Protein AF-A0A976KTR4-F1 (afdb_monomer_lite)

Foldseek 3Di:
DDDDDDDDDDDDDPPPDFPKDKDKPPVCVVCVVPVLQVQFFPIWMWIQTPLKTKTWTFGQVVSRPLVPDDPVVNVLVVLLCQLPVLSNDHRWIWIKIASWDQDPQFTAGDQQIWIGTHPDIHGLCSSCVSSVHHSVVVRVVVSVVSVVVVVGDPVPPPD

Radius of gyration: 21.25 Å; chains: 1; bounding box: 70×63×36 Å

pLDDT: mean 72.12, std 14.83, range [33.84, 90.25]

Structure (mmCIF, N/CA/C/O backbone):
data_AF-A0A976KTR4-F1
#
_entry.id   AF-A0A976KTR4-F1
#
loop_
_atom_site.group_PDB
_atom_site.id
_atom_site.type_symbol
_atom_site.label_atom_id
_atom_site.label_alt_id
_atom_site.label_comp_id
_atom_site.label_asym_id
_atom_site.label_entity_id
_atom_site.label_seq_id
_atom_site.pdbx_PDB_ins_code
_atom_site.Cartn_x
_atom_site.Cartn_y
_atom_site.Cartn_z
_atom_site.occupancy
_atom_site.B_iso_or_equiv
_atom_site.auth_seq_id
_atom_site.auth_comp_id
_atom_site.auth_asym_id
_atom_site.auth_atom_id
_atom_site.pdbx_PDB_model_num
ATOM 1 N N . MET A 1 1 ? -53.453 52.062 12.031 1.00 47.22 1 MET A N 1
ATOM 2 C CA . MET A 1 1 ? -52.210 51.643 12.713 1.00 47.22 1 MET A CA 1
ATOM 3 C C . MET A 1 1 ? -51.627 50.486 11.913 1.00 47.22 1 MET A C 1
ATOM 5 O O . MET A 1 1 ? -52.355 49.520 11.714 1.00 47.22 1 MET A O 1
ATOM 9 N N . PRO A 1 2 ? -50.426 50.618 11.328 1.00 47.22 2 PRO A N 1
ATOM 10 C CA . PRO A 1 2 ? -49.885 49.616 10.412 1.00 47.22 2 PRO A CA 1
ATOM 11 C C . PRO A 1 2 ? -49.416 48.372 11.175 1.00 47.22 2 PRO A C 1
ATOM 13 O O . PRO A 1 2 ? -48.638 48.467 12.121 1.00 47.22 2 PRO A O 1
ATOM 16 N N . VAL A 1 3 ? -49.907 47.209 10.749 1.00 52.72 3 VAL A N 1
ATOM 17 C CA . VAL A 1 3 ? -49.412 45.893 11.163 1.00 52.72 3 VAL A CA 1
ATOM 18 C C . VAL A 1 3 ? -48.024 45.689 10.553 1.00 52.72 3 VAL A C 1
ATOM 20 O O . VAL A 1 3 ? -47.864 45.698 9.334 1.00 52.72 3 VAL A O 1
ATOM 23 N N . GLY A 1 4 ? -47.000 45.596 11.402 1.00 46.22 4 GLY A N 1
ATOM 24 C CA . GLY A 1 4 ? -45.629 45.332 10.967 1.00 46.22 4 GLY A CA 1
ATOM 25 C C . GLY A 1 4 ? -45.501 43.941 10.331 1.00 46.22 4 GLY A C 1
ATOM 26 O O . GLY A 1 4 ? -46.261 43.037 10.689 1.00 46.22 4 GLY A O 1
ATOM 27 N N . PRO A 1 5 ? -44.571 43.744 9.382 1.00 61.97 5 PRO A N 1
ATOM 28 C CA . PRO A 1 5 ? -44.349 42.435 8.781 1.00 61.97 5 PRO A CA 1
ATOM 29 C C . PRO A 1 5 ? -43.843 41.426 9.831 1.00 61.97 5 PRO A C 1
ATOM 31 O O . PRO A 1 5 ? -43.142 41.819 10.770 1.00 61.97 5 PRO A O 1
ATOM 34 N N . PRO A 1 6 ? -44.183 40.130 9.695 1.00 57.09 6 PRO A N 1
ATOM 35 C CA . PRO A 1 6 ? -43.717 39.096 10.612 1.00 57.09 6 PRO A CA 1
ATOM 36 C C . PRO A 1 6 ? -42.185 38.948 10.546 1.00 57.09 6 PRO A C 1
ATOM 38 O O . PRO A 1 6 ? -41.590 39.184 9.489 1.00 57.09 6 PRO A O 1
ATOM 41 N N . PRO A 1 7 ? -41.526 38.549 11.651 1.00 55.22 7 PRO A N 1
ATOM 42 C CA . PRO A 1 7 ? -40.091 38.301 11.645 1.00 55.22 7 PRO A CA 1
ATOM 43 C C . PRO A 1 7 ? -39.749 37.151 10.682 1.00 55.22 7 PRO A C 1
ATOM 45 O O . PRO A 1 7 ? -40.519 36.191 10.576 1.00 55.22 7 PRO A O 1
ATOM 48 N N . PRO A 1 8 ? -38.600 37.207 9.985 1.00 54.47 8 PRO A N 1
ATOM 49 C CA . PRO A 1 8 ? -38.153 36.094 9.162 1.00 54.47 8 PRO A CA 1
ATOM 50 C C . PRO A 1 8 ? -37.882 34.859 10.041 1.00 54.47 8 PRO A C 1
ATOM 52 O O . PRO A 1 8 ? -37.427 35.008 11.181 1.00 54.47 8 PRO A O 1
ATOM 55 N N . PRO A 1 9 ? -38.127 33.638 9.534 1.00 47.19 9 PRO A N 1
ATOM 56 C CA . PRO A 1 9 ? -37.857 32.417 10.278 1.00 47.19 9 PRO A CA 1
ATOM 57 C C . PRO A 1 9 ? -36.356 32.297 10.562 1.00 47.19 9 PRO A C 1
ATOM 59 O O . PRO A 1 9 ? -35.539 32.133 9.655 1.00 47.19 9 PRO A O 1
ATOM 62 N N . GLN A 1 10 ? -35.991 32.374 11.841 1.00 44.34 10 GLN A N 1
ATOM 63 C CA . GLN A 1 10 ? -34.704 31.884 12.314 1.00 44.34 10 GLN A CA 1
ATOM 64 C C . GLN A 1 10 ? -34.768 30.359 12.437 1.00 44.34 10 GLN A C 1
ATOM 66 O O . GLN A 1 10 ? -35.772 29.802 12.871 1.00 44.34 10 GLN A O 1
ATOM 71 N N . ALA A 1 11 ? -33.644 29.728 12.106 1.00 46.25 11 ALA A N 1
ATOM 72 C CA . ALA A 1 11 ? -33.339 28.309 12.246 1.00 46.25 11 ALA A CA 1
ATOM 73 C C . ALA 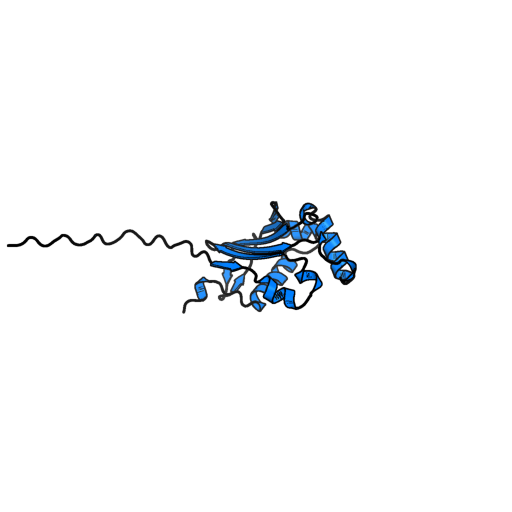A 1 11 ? -34.011 27.364 11.233 1.00 46.25 11 ALA A C 1
ATOM 75 O O . ALA A 1 11 ? -35.030 26.724 11.468 1.00 46.25 11 ALA A O 1
ATOM 76 N N . SER A 1 12 ? -33.292 27.112 10.145 1.00 40.00 12 SER A N 1
ATOM 77 C CA . SER A 1 12 ? -33.022 25.724 9.783 1.00 40.00 12 SER A CA 1
ATOM 78 C C . SER A 1 12 ? -31.516 25.562 9.741 1.00 40.00 12 SER A C 1
ATOM 80 O O . SER A 1 12 ? -30.821 26.287 9.034 1.00 40.00 12 SER A O 1
ATOM 82 N N . SER A 1 13 ? -31.040 24.686 10.619 1.00 42.97 13 SER A N 1
ATOM 83 C CA . SER A 1 13 ? -29.660 24.285 10.820 1.00 42.97 13 SER A CA 1
ATOM 84 C C . SER A 1 13 ? -28.836 24.380 9.542 1.00 42.97 13 SER A C 1
ATOM 86 O O . SER A 1 13 ? -29.153 23.731 8.546 1.00 42.97 13 SER A O 1
ATOM 88 N N . SER A 1 14 ? -27.7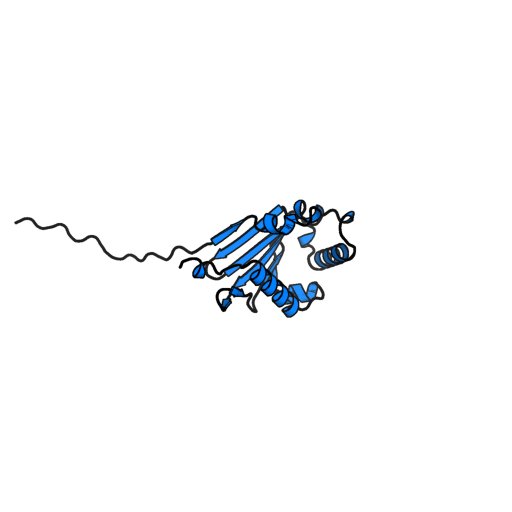24 25.113 9.613 1.00 41.91 14 SER A N 1
ATOM 89 C CA . SER A 1 14 ? -26.538 24.767 8.837 1.00 41.91 14 SER A CA 1
ATOM 90 C C . SER A 1 14 ? -26.250 23.295 9.130 1.00 41.91 14 SER A C 1
ATOM 92 O O . SER A 1 14 ? -25.605 22.964 10.124 1.00 41.91 14 SER A O 1
ATOM 94 N N . ALA A 1 15 ? -26.794 22.397 8.310 1.00 39.91 15 ALA A N 1
ATOM 95 C CA . ALA A 1 15 ? -26.254 21.068 8.152 1.00 39.91 15 ALA A CA 1
ATOM 96 C C . ALA A 1 15 ? -24.795 21.315 7.787 1.00 39.91 15 ALA A C 1
ATOM 98 O O . ALA A 1 15 ? -24.509 21.884 6.732 1.00 39.91 15 ALA A O 1
ATOM 99 N N . ALA A 1 16 ? -23.899 21.046 8.736 1.00 39.75 16 ALA A N 1
ATOM 100 C CA . ALA A 1 16 ? -22.475 21.220 8.550 1.00 39.75 16 ALA A CA 1
ATOM 101 C C . ALA A 1 16 ? -22.120 20.556 7.221 1.00 39.75 16 ALA A C 1
ATOM 103 O O . ALA A 1 16 ? -22.268 19.343 7.086 1.00 39.75 16 ALA A O 1
ATOM 104 N N . ALA A 1 17 ? -21.743 21.362 6.225 1.00 41.25 17 ALA A N 1
ATOM 105 C CA . ALA A 1 17 ? -21.269 20.836 4.959 1.00 41.25 17 ALA A CA 1
ATOM 106 C C . ALA A 1 17 ? -20.210 19.774 5.293 1.00 41.25 17 ALA A C 1
ATOM 108 O O . ALA A 1 17 ? -19.337 20.077 6.122 1.00 41.25 17 ALA A O 1
ATOM 109 N N . PRO A 1 18 ? -20.285 18.550 4.733 1.00 44.47 18 PRO A N 1
ATOM 110 C CA . PRO A 1 18 ? -19.257 17.550 4.972 1.00 44.47 18 PRO A CA 1
ATOM 111 C C . PRO A 1 18 ? -17.935 18.221 4.623 1.00 44.47 18 PRO A C 1
ATOM 113 O O . PRO A 1 18 ? -17.755 18.698 3.496 1.00 44.47 18 PRO A O 1
ATOM 116 N N . ARG A 1 19 ? -17.064 18.387 5.628 1.00 54.66 19 ARG A N 1
ATOM 117 C CA . ARG A 1 19 ? -15.800 19.130 5.525 1.00 54.66 19 ARG A CA 1
ATOM 118 C C . ARG A 1 19 ? -14.816 18.298 4.709 1.00 54.66 19 ARG A C 1
ATOM 120 O O . ARG A 1 19 ? -13.825 17.788 5.220 1.00 54.66 19 ARG A O 1
ATOM 127 N N . THR A 1 20 ? -15.141 18.137 3.436 1.00 58.03 20 THR A N 1
ATOM 128 C CA . THR A 1 20 ? -14.432 17.306 2.482 1.00 58.03 20 THR A CA 1
ATOM 129 C C . THR A 1 20 ? -13.215 18.085 2.039 1.00 58.03 20 THR A C 1
ATOM 131 O O . THR A 1 20 ? -13.326 19.084 1.324 1.00 58.03 20 THR A O 1
ATOM 134 N N . ARG A 1 21 ? -12.034 17.665 2.490 1.00 64.69 21 ARG A N 1
ATOM 135 C CA . ARG A 1 21 ? -10.777 18.276 2.062 1.00 64.69 21 ARG A CA 1
ATOM 136 C C . ARG A 1 21 ? -10.032 17.311 1.167 1.00 64.69 21 ARG A C 1
ATOM 138 O O . ARG A 1 21 ? -9.602 16.246 1.598 1.00 64.69 21 ARG A O 1
ATOM 145 N N . GLU A 1 22 ? -9.849 17.714 -0.082 1.00 67.88 22 GLU A N 1
ATOM 146 C CA . GLU A 1 22 ? -9.129 16.936 -1.078 1.00 67.88 22 GLU A CA 1
ATOM 147 C C . GLU A 1 22 ? -7.794 17.597 -1.431 1.00 67.88 22 GLU A C 1
ATOM 149 O O . GLU A 1 22 ? -7.724 18.745 -1.864 1.00 67.88 22 GLU A O 1
ATOM 154 N N . VAL A 1 23 ? -6.716 16.837 -1.275 1.00 70.12 23 VAL A N 1
ATOM 155 C CA . VAL A 1 23 ? -5.372 17.164 -1.731 1.00 70.12 23 VAL A CA 1
ATOM 156 C C . VAL A 1 23 ? -5.044 16.277 -2.927 1.00 70.12 23 VAL A C 1
ATOM 158 O O . VAL A 1 23 ? -4.840 15.066 -2.808 1.00 70.12 23 VAL A O 1
ATOM 161 N N . ARG A 1 24 ? -4.951 16.890 -4.105 1.00 73.12 24 ARG A N 1
ATOM 162 C CA . ARG A 1 24 ? -4.494 16.224 -5.330 1.00 73.12 24 ARG A CA 1
ATOM 163 C C . ARG A 1 24 ? -3.002 16.421 -5.545 1.00 73.12 24 ARG A C 1
ATOM 165 O O . ARG A 1 24 ? -2.409 17.386 -5.075 1.00 73.12 24 ARG A O 1
ATOM 172 N N . ASN A 1 25 ? -2.399 15.503 -6.290 1.00 66.00 25 ASN A N 1
ATOM 173 C CA . ASN A 1 25 ? -1.041 15.607 -6.824 1.00 66.00 25 ASN A CA 1
ATOM 174 C C . ASN A 1 25 ? 0.075 15.819 -5.786 1.00 66.00 25 ASN A C 1
ATOM 176 O O . ASN A 1 25 ? 1.177 16.241 -6.134 1.00 66.00 25 ASN A O 1
ATOM 180 N N . PHE A 1 26 ? -0.151 15.450 -4.522 1.00 65.88 26 PHE A N 1
ATOM 181 C CA . PHE A 1 26 ? 0.886 15.484 -3.487 1.00 65.88 26 PHE A CA 1
ATOM 182 C C . PHE A 1 26 ? 2.127 14.639 -3.842 1.00 65.88 26 PHE A C 1
ATOM 184 O O . PHE A 1 26 ? 3.225 14.948 -3.385 1.00 65.88 26 PHE A O 1
ATOM 191 N N . HIS A 1 27 ? 1.989 13.612 -4.691 1.00 64.19 27 HIS A N 1
ATOM 192 C CA . HIS A 1 27 ? 3.108 12.801 -5.164 1.00 64.19 27 HIS A CA 1
ATOM 193 C C . HIS A 1 27 ? 4.142 13.633 -5.920 1.00 64.19 27 HIS A C 1
ATOM 195 O O . HIS A 1 27 ? 5.317 13.342 -5.770 1.00 64.19 27 HIS A O 1
ATOM 201 N N . LEU A 1 28 ? 3.758 14.701 -6.633 1.00 59.28 28 LEU A N 1
ATOM 202 C CA . LEU A 1 28 ? 4.703 15.561 -7.358 1.00 59.28 28 LEU A CA 1
ATOM 203 C C . LEU A 1 28 ? 5.721 16.231 -6.425 1.00 59.28 28 LEU A C 1
ATOM 205 O O . LEU A 1 28 ? 6.845 16.505 -6.840 1.00 59.28 28 LEU A O 1
ATOM 209 N N . ARG A 1 29 ? 5.361 16.445 -5.151 1.00 58.75 29 ARG A N 1
ATOM 210 C CA . ARG A 1 29 ? 6.275 16.971 -4.125 1.00 58.75 29 ARG A CA 1
ATOM 211 C C . ARG A 1 29 ? 7.257 15.909 -3.605 1.00 58.75 29 ARG A C 1
ATOM 213 O O . ARG A 1 29 ? 8.361 16.263 -3.204 1.00 58.75 29 ARG A O 1
ATOM 220 N N . SER A 1 30 ? 6.889 14.624 -3.645 1.00 55.53 30 SER A N 1
ATOM 221 C CA . SER A 1 30 ? 7.693 13.507 -3.110 1.00 55.53 30 SER A CA 1
ATOM 222 C C . SER A 1 30 ? 8.463 12.714 -4.177 1.00 55.53 30 SER A C 1
ATOM 224 O O . SER A 1 30 ? 9.605 12.327 -3.939 1.00 55.53 30 SER A O 1
ATOM 226 N N . THR A 1 31 ? 7.894 12.490 -5.365 1.00 54.09 31 THR A N 1
ATOM 227 C CA . THR A 1 31 ? 8.531 11.775 -6.490 1.00 54.09 31 THR A CA 1
ATOM 228 C C . THR A 1 31 ? 9.533 12.640 -7.246 1.00 54.09 31 THR A C 1
ATOM 230 O O . THR A 1 31 ? 10.296 12.120 -8.057 1.00 54.09 31 THR A O 1
ATOM 233 N N . ALA A 1 32 ? 9.611 13.941 -6.936 1.00 51.66 32 ALA A N 1
ATOM 234 C CA . ALA A 1 32 ? 10.580 14.855 -7.532 1.00 51.66 32 ALA A CA 1
ATOM 235 C C . ALA A 1 32 ? 12.040 14.394 -7.388 1.00 51.66 32 ALA A C 1
ATOM 237 O O . ALA A 1 32 ? 12.877 14.763 -8.209 1.00 51.66 32 ALA A O 1
ATOM 238 N N . LYS A 1 33 ? 12.324 13.560 -6.380 1.00 53.19 33 LYS A N 1
ATOM 239 C CA . LYS A 1 33 ? 13.657 13.030 -6.078 1.00 53.19 33 LYS A CA 1
ATOM 240 C C . LYS A 1 33 ? 14.027 11.752 -6.837 1.00 53.19 33 LYS A C 1
ATOM 242 O O . LYS A 1 33 ? 15.184 11.359 -6.768 1.00 53.19 33 LYS A O 1
ATOM 247 N N . ASN A 1 34 ? 13.093 11.085 -7.527 1.00 59.31 34 ASN A N 1
ATOM 248 C CA . ASN A 1 34 ? 13.400 9.840 -8.236 1.00 59.31 34 ASN A CA 1
ATOM 249 C C . ASN A 1 34 ? 12.675 9.764 -9.599 1.00 59.31 34 ASN A C 1
ATOM 251 O O . ASN A 1 34 ? 11.482 9.441 -9.636 1.00 59.31 34 ASN A O 1
ATOM 255 N N . PRO A 1 35 ? 13.362 10.062 -10.722 1.00 65.31 35 PRO A N 1
ATOM 256 C CA . PRO A 1 35 ? 12.735 10.197 -12.039 1.00 65.31 35 PRO A CA 1
ATOM 257 C C . PRO A 1 35 ? 12.033 8.914 -12.503 1.00 65.31 35 PRO A C 1
ATOM 259 O O . PRO A 1 35 ? 10.971 8.999 -13.111 1.00 65.31 35 PRO A O 1
ATOM 262 N N . ALA A 1 36 ? 12.533 7.738 -12.109 1.00 67.00 36 ALA A N 1
ATOM 263 C CA . ALA A 1 36 ? 11.913 6.447 -12.421 1.00 67.00 36 ALA A CA 1
ATOM 264 C C . ALA A 1 36 ? 10.482 6.299 -11.864 1.00 67.00 36 ALA A C 1
ATOM 266 O O . ALA A 1 36 ? 9.651 5.610 -12.451 1.00 67.00 36 ALA A O 1
ATOM 267 N N . TRP A 1 37 ? 10.172 6.957 -10.741 1.00 69.12 37 TRP A N 1
ATOM 268 C CA . TRP A 1 37 ? 8.833 6.944 -10.144 1.00 69.12 37 TRP A CA 1
ATOM 269 C C . TRP A 1 37 ? 7.933 8.058 -10.679 1.00 69.12 37 TRP A C 1
ATOM 271 O O . TRP A 1 37 ? 6.717 7.976 -10.520 1.00 69.12 37 TRP A O 1
ATOM 281 N N . ARG A 1 38 ? 8.498 9.082 -11.331 1.00 69.25 38 ARG A N 1
ATOM 282 C CA . ARG A 1 38 ? 7.736 10.199 -11.904 1.00 69.25 38 ARG A CA 1
ATOM 283 C C . ARG A 1 38 ? 6.896 9.754 -13.106 1.00 69.25 38 ARG A C 1
ATOM 285 O O . ARG A 1 38 ? 5.770 10.207 -13.237 1.00 69.25 38 ARG A O 1
ATOM 292 N N . GLU A 1 39 ? 7.407 8.839 -13.929 1.00 71.94 39 GLU A N 1
ATOM 293 C CA . GLU A 1 39 ? 6.653 8.274 -15.063 1.00 71.94 39 GLU A CA 1
ATOM 294 C C . GLU A 1 39 ? 5.671 7.172 -14.645 1.00 71.94 39 GLU A C 1
ATOM 296 O O . GLU A 1 39 ? 4.633 6.973 -15.278 1.00 71.94 39 GLU A O 1
ATOM 301 N N . ALA A 1 40 ? 5.977 6.450 -13.565 1.00 76.88 40 ALA A N 1
ATOM 302 C CA . ALA A 1 40 ? 5.121 5.371 -13.092 1.00 76.88 40 ALA A CA 1
ATOM 303 C C . ALA A 1 40 ? 3.950 5.861 -12.235 1.00 76.88 40 ALA A C 1
ATOM 305 O O . ALA A 1 40 ? 2.873 5.264 -12.286 1.00 76.88 40 ALA A O 1
ATOM 306 N N . VAL A 1 41 ? 4.127 6.923 -11.444 1.00 79.44 41 VAL A N 1
ATOM 307 C CA . VAL A 1 41 ? 3.046 7.510 -10.645 1.00 79.44 41 VAL A CA 1
ATOM 308 C C . VAL A 1 41 ? 2.289 8.518 -11.499 1.00 79.44 41 VAL A C 1
ATOM 310 O O . VAL A 1 41 ? 2.792 9.590 -11.809 1.00 79.44 41 VAL A O 1
ATOM 313 N N . ARG A 1 42 ? 1.056 8.167 -11.864 1.00 79.75 42 ARG A N 1
ATOM 314 C CA . ARG A 1 42 ? 0.205 8.969 -12.750 1.00 79.75 42 ARG A CA 1
ATOM 315 C C . ARG A 1 42 ? -0.547 10.075 -12.016 1.00 79.75 42 ARG A C 1
ATOM 317 O O . ARG A 1 42 ? -0.915 11.084 -12.605 1.00 79.75 42 ARG A O 1
ATOM 324 N N . GLY A 1 43 ? -0.829 9.851 -10.739 1.00 78.38 43 GLY A N 1
ATOM 325 C CA . GLY A 1 43 ? -1.647 10.744 -9.941 1.00 78.38 43 GLY A CA 1
ATOM 326 C C . GLY A 1 43 ? -1.550 10.407 -8.467 1.00 78.38 43 GLY A C 1
ATOM 327 O O . GLY A 1 43 ? -1.131 9.317 -8.082 1.00 78.38 43 GLY A O 1
ATOM 328 N N . SER A 1 44 ? -1.973 11.335 -7.622 1.00 77.75 44 SER A N 1
ATOM 329 C CA . SER A 1 44 ? -2.200 11.032 -6.218 1.00 77.75 44 SER A CA 1
ATOM 330 C C . SER A 1 44 ? -3.358 11.835 -5.684 1.00 77.75 44 SER A C 1
ATOM 332 O O . SER A 1 44 ? -3.601 12.963 -6.115 1.00 77.75 44 SER A O 1
ATOM 334 N N . ARG A 1 45 ? -4.079 11.229 -4.754 1.00 77.81 45 ARG A N 1
ATOM 335 C CA . ARG A 1 45 ? -5.283 11.788 -4.167 1.00 77.81 45 ARG A CA 1
ATOM 336 C C . ARG A 1 45 ? -5.294 11.436 -2.696 1.00 77.81 45 ARG A C 1
ATOM 338 O O . ARG A 1 45 ? -5.155 10.266 -2.347 1.00 77.81 45 ARG A O 1
ATOM 345 N N . ALA A 1 46 ? -5.391 12.455 -1.864 1.00 76.62 46 ALA A N 1
ATOM 346 C CA . ALA A 1 46 ? -5.683 12.316 -0.457 1.00 76.62 46 ALA A CA 1
ATOM 347 C C . ALA A 1 46 ? -6.973 13.076 -0.188 1.00 76.62 46 ALA A C 1
ATOM 349 O O . ALA A 1 46 ? -7.036 14.272 -0.440 1.00 76.62 46 ALA A O 1
ATOM 350 N N . THR A 1 47 ? -7.994 12.385 0.275 1.00 72.81 47 THR A N 1
ATOM 351 C CA . THR A 1 47 ? -9.292 12.944 0.610 1.00 72.81 47 THR A CA 1
ATOM 352 C C . THR A 1 47 ? -9.535 12.661 2.081 1.00 72.81 47 THR A C 1
ATOM 354 O O . THR A 1 47 ? -9.287 11.555 2.559 1.00 72.81 47 THR A O 1
ATOM 357 N N . PHE A 1 48 ? -9.957 13.685 2.807 1.00 72.25 48 PHE A N 1
ATOM 358 C CA . PHE A 1 48 ? -10.416 13.569 4.177 1.00 72.25 48 PHE A CA 1
ATOM 359 C C . PHE A 1 48 ? -11.893 13.942 4.205 1.00 72.25 48 PHE A C 1
ATOM 361 O O . PHE A 1 48 ? -12.240 15.072 3.859 1.00 72.25 48 PHE A O 1
ATOM 368 N N . GLU A 1 49 ? -12.737 12.984 4.568 1.00 71.38 49 GLU A N 1
ATOM 369 C CA . GLU A 1 49 ? -14.194 13.114 4.555 1.00 71.38 49 GLU A CA 1
ATOM 370 C C . GLU A 1 49 ? -14.755 12.399 5.791 1.00 71.38 49 GLU A C 1
ATOM 372 O O . GLU A 1 49 ? -14.388 11.256 6.065 1.00 71.38 49 GLU A O 1
ATOM 377 N N . ASP A 1 50 ? -15.564 13.095 6.595 1.00 70.31 50 ASP A N 1
ATOM 378 C CA . ASP A 1 50 ? -16.215 12.551 7.801 1.00 70.31 50 ASP A CA 1
ATOM 379 C C . ASP A 1 50 ? -15.286 11.773 8.766 1.00 70.31 50 ASP A C 1
ATOM 381 O O . ASP A 1 50 ? -15.622 10.715 9.306 1.00 70.31 50 ASP A O 1
ATOM 385 N N . GLY A 1 51 ? -14.066 12.284 8.982 1.00 71.19 51 GLY A N 1
ATOM 386 C CA . GLY A 1 51 ? -13.065 11.646 9.852 1.00 71.19 51 GLY A CA 1
ATOM 387 C C . GLY A 1 51 ? -12.394 10.408 9.241 1.00 71.19 51 GLY A C 1
ATOM 388 O O . GLY A 1 51 ? -11.685 9.674 9.934 1.00 71.19 51 GLY A O 1
ATOM 389 N N . THR A 1 52 ? -12.615 10.159 7.951 1.00 76.19 52 THR A N 1
ATOM 390 C CA . THR A 1 52 ? -11.968 9.102 7.175 1.00 76.19 52 THR A CA 1
ATOM 391 C C . THR A 1 52 ? -10.939 9.715 6.239 1.00 76.19 52 THR A C 1
ATOM 393 O O . THR A 1 52 ? -11.255 10.557 5.401 1.00 76.19 52 THR A O 1
ATOM 396 N N . LEU A 1 53 ? -9.692 9.271 6.368 1.00 79.31 53 LEU A N 1
ATOM 397 C CA . LEU A 1 53 ? -8.608 9.609 5.462 1.00 79.31 53 LEU A CA 1
ATOM 398 C C . LEU A 1 53 ? -8.478 8.512 4.400 1.00 79.31 53 LEU A C 1
ATOM 400 O O . LEU A 1 53 ? -8.045 7.398 4.700 1.00 79.31 53 LEU A O 1
ATOM 404 N N . GLU A 1 54 ? -8.778 8.842 3.148 1.00 82.94 54 GLU A N 1
ATOM 405 C CA . GLU A 1 54 ? -8.379 8.060 1.977 1.00 82.94 54 GLU A CA 1
ATOM 406 C C . GLU A 1 54 ? -7.176 8.730 1.317 1.00 82.94 54 GLU A C 1
ATOM 408 O O . GLU A 1 54 ? -7.306 9.778 0.700 1.00 82.94 54 GLU A O 1
ATOM 413 N N . ALA A 1 55 ? -5.990 8.134 1.406 1.00 81.31 55 ALA A N 1
ATOM 414 C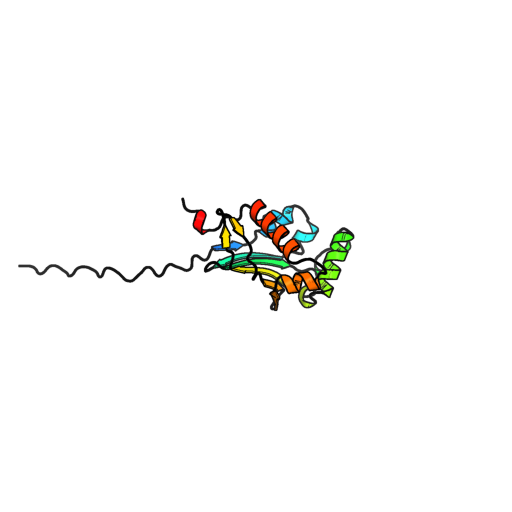 CA . ALA A 1 55 ? -4.781 8.678 0.796 1.00 81.31 55 ALA A CA 1
ATOM 415 C C . ALA A 1 55 ? -4.084 7.643 -0.078 1.00 81.31 55 ALA A C 1
ATOM 417 O O . ALA A 1 55 ? -3.714 6.570 0.384 1.00 81.31 55 ALA A O 1
ATOM 418 N N . GLY A 1 56 ? -3.837 7.974 -1.341 1.00 83.00 56 GLY A N 1
ATOM 419 C CA . GLY A 1 56 ? -3.225 7.038 -2.271 1.00 83.00 56 GLY A CA 1
ATOM 420 C C . GLY A 1 56 ? -2.656 7.665 -3.528 1.00 83.00 56 GLY A C 1
ATOM 421 O O . GLY A 1 56 ? -2.784 8.860 -3.799 1.00 83.00 56 GLY A O 1
ATOM 422 N N . VAL A 1 57 ? -2.001 6.814 -4.303 1.00 84.44 57 VAL A N 1
ATOM 423 C CA . VAL A 1 57 ? -1.374 7.132 -5.581 1.00 84.44 57 VAL A CA 1
ATOM 424 C C . VAL A 1 57 ? -1.925 6.210 -6.658 1.00 84.44 57 VAL A C 1
ATOM 426 O O . VAL A 1 57 ? -2.205 5.045 -6.407 1.00 84.44 57 VAL A O 1
ATOM 429 N N . VAL A 1 58 ? -2.071 6.714 -7.874 1.00 85.81 58 VAL A N 1
ATOM 430 C CA . VAL A 1 58 ? -2.328 5.890 -9.055 1.00 85.81 58 VAL A CA 1
ATOM 431 C C . VAL A 1 58 ? -0.979 5.557 -9.661 1.00 85.81 58 VAL A C 1
ATOM 433 O O . VAL A 1 58 ? -0.248 6.461 -10.067 1.00 85.81 58 VAL A O 1
ATOM 436 N N . ILE A 1 59 ? -0.638 4.273 -9.709 1.00 85.69 59 ILE A N 1
ATOM 437 C CA . ILE A 1 59 ? 0.658 3.806 -10.188 1.00 85.69 59 ILE A CA 1
ATOM 438 C C . ILE A 1 59 ? 0.523 2.777 -11.308 1.00 85.69 59 ILE A C 1
ATOM 440 O O . ILE A 1 59 ? -0.298 1.867 -11.261 1.00 85.69 59 ILE A O 1
ATOM 444 N N . SER A 1 60 ? 1.374 2.909 -12.320 1.00 85.94 60 SER A N 1
ATOM 445 C CA . SER A 1 60 ? 1.564 1.936 -13.390 1.00 85.94 60 SER A CA 1
ATOM 446 C C . SER A 1 60 ? 2.933 1.284 -13.232 1.00 85.94 60 SER A C 1
ATOM 448 O O . SER A 1 60 ? 3.929 1.799 -13.732 1.00 85.94 60 SER A O 1
ATOM 450 N N . LEU A 1 61 ? 2.996 0.143 -12.540 1.00 82.31 61 LEU A N 1
ATOM 451 C CA . LEU A 1 61 ? 4.266 -0.570 -12.326 1.00 82.31 61 LEU A CA 1
ATOM 452 C C . LEU A 1 61 ? 4.870 -1.135 -13.623 1.00 82.31 61 LEU A C 1
ATOM 454 O O . LEU A 1 61 ? 6.075 -1.349 -13.683 1.00 82.31 61 LEU A O 1
ATOM 458 N N . ASP A 1 62 ? 4.053 -1.340 -14.656 1.00 80.50 62 ASP A N 1
ATOM 459 C CA . ASP A 1 62 ? 4.494 -1.710 -16.010 1.00 80.50 62 ASP A CA 1
ATOM 460 C C . ASP A 1 62 ? 5.341 -0.610 -16.679 1.00 80.50 62 ASP A C 1
ATOM 462 O O . ASP A 1 62 ? 6.295 -0.893 -17.397 1.00 80.50 62 ASP A O 1
ATOM 466 N N . LYS A 1 63 ? 5.049 0.659 -16.369 1.00 78.75 63 LYS A N 1
ATOM 467 C CA . LYS A 1 63 ? 5.787 1.825 -16.876 1.00 78.75 63 LYS A CA 1
ATOM 468 C C . LYS A 1 63 ? 7.060 2.120 -16.089 1.00 78.75 63 LYS A C 1
ATOM 470 O O . LYS A 1 63 ? 7.800 3.028 -16.447 1.00 78.75 63 LYS A O 1
ATOM 475 N N . LEU A 1 64 ? 7.315 1.382 -15.011 1.00 78.19 64 LEU A N 1
ATOM 476 C CA . LEU A 1 64 ? 8.474 1.605 -14.164 1.00 78.19 64 LEU A CA 1
ATOM 477 C C . LEU A 1 64 ? 9.704 0.980 -14.839 1.00 78.19 64 LEU A C 1
ATOM 479 O O . LEU A 1 64 ? 9.711 -0.236 -15.062 1.00 78.19 64 LEU A O 1
ATOM 483 N N . PRO A 1 65 ? 10.755 1.760 -15.158 1.00 76.62 65 PRO A N 1
ATOM 484 C CA . PRO A 1 65 ? 11.936 1.235 -15.828 1.00 76.62 65 PRO A CA 1
ATOM 485 C C . PRO A 1 65 ? 12.689 0.318 -14.864 1.00 76.62 65 PRO A C 1
ATOM 487 O O . PRO A 1 65 ? 13.561 0.749 -14.112 1.00 76.62 65 PRO A O 1
ATOM 490 N N . ARG A 1 66 ? 12.351 -0.979 -14.881 1.00 73.81 66 ARG A N 1
ATOM 491 C CA . ARG A 1 66 ? 12.911 -1.984 -13.963 1.00 73.81 66 ARG A CA 1
ATOM 492 C C . ARG A 1 66 ? 14.434 -1.967 -13.975 1.00 73.81 66 ARG A C 1
ATOM 494 O O . ARG A 1 66 ? 15.041 -2.113 -12.924 1.00 73.81 66 ARG A O 1
ATOM 501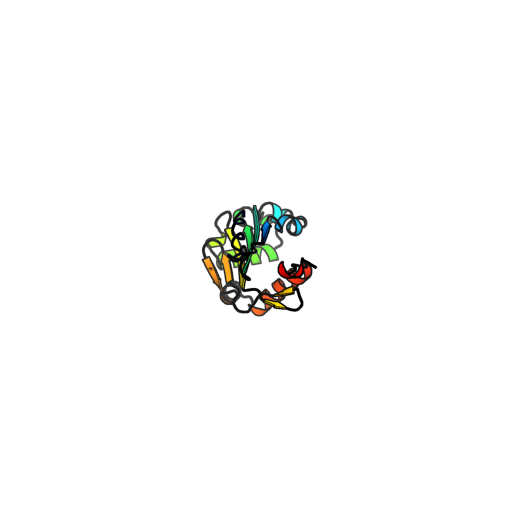 N N . ARG A 1 67 ? 15.049 -1.728 -15.139 1.00 71.25 67 ARG A N 1
ATOM 502 C CA . ARG A 1 67 ? 16.508 -1.622 -15.307 1.00 71.25 67 ARG A CA 1
ATOM 503 C C . ARG A 1 67 ? 17.143 -0.430 -14.578 1.00 71.25 67 ARG A C 1
ATOM 505 O O . ARG A 1 67 ? 18.302 -0.537 -14.198 1.00 71.25 67 ARG A O 1
ATOM 512 N N . SER A 1 68 ? 16.395 0.636 -14.312 1.00 72.75 68 SER A N 1
ATOM 513 C CA . SER A 1 68 ? 16.881 1.816 -13.580 1.00 72.75 68 SER A CA 1
ATOM 514 C C . SER A 1 68 ? 16.663 1.721 -12.069 1.00 72.75 68 SER A C 1
ATOM 516 O O . SER A 1 68 ? 17.072 2.605 -11.324 1.00 72.75 68 SER A O 1
ATOM 518 N N . LEU A 1 69 ? 16.015 0.654 -11.602 1.00 77.19 69 LEU A N 1
ATOM 519 C CA . LEU A 1 69 ? 15.789 0.411 -10.183 1.00 77.19 69 LEU A CA 1
ATOM 520 C C . LEU A 1 69 ? 16.943 -0.361 -9.567 1.00 77.19 69 LEU A C 1
ATOM 522 O O . LEU A 1 69 ? 17.488 -1.278 -10.195 1.00 77.19 69 LEU A O 1
ATOM 526 N N . SER A 1 70 ? 17.233 -0.048 -8.305 1.00 80.31 70 SER A N 1
ATOM 527 C CA . SER A 1 70 ? 18.154 -0.832 -7.491 1.00 80.31 70 SER A CA 1
ATOM 528 C C . SER A 1 70 ? 17.634 -2.264 -7.319 1.00 80.31 70 SER A C 1
ATOM 530 O O . SER A 1 70 ? 16.426 -2.520 -7.371 1.00 80.31 70 SER A O 1
ATOM 532 N N . ALA A 1 71 ? 18.533 -3.224 -7.091 1.00 82.69 71 ALA A N 1
ATOM 533 C CA . ALA A 1 71 ? 18.167 -4.632 -6.912 1.00 82.69 71 ALA A CA 1
ATOM 534 C C . ALA A 1 71 ? 17.131 -4.828 -5.787 1.00 82.69 71 ALA A C 1
ATOM 536 O O . ALA A 1 71 ? 16.223 -5.655 -5.902 1.00 82.69 71 ALA A O 1
ATOM 537 N N . ASN A 1 72 ? 17.223 -4.016 -4.729 1.00 79.25 72 ASN A N 1
ATOM 538 C CA . ASN A 1 72 ? 16.285 -4.052 -3.611 1.00 79.25 72 ASN A CA 1
ATOM 539 C C . ASN A 1 72 ? 14.875 -3.561 -3.999 1.00 79.25 72 ASN A C 1
ATOM 541 O O . ASN A 1 72 ? 13.873 -4.172 -3.617 1.00 79.25 72 ASN A O 1
ATOM 545 N N . ASP A 1 73 ? 14.788 -2.509 -4.815 1.00 78.75 73 ASP A N 1
ATOM 546 C CA . ASP A 1 73 ? 13.513 -1.982 -5.316 1.00 78.75 73 ASP A CA 1
ATOM 547 C C . ASP A 1 73 ? 12.839 -2.983 -6.254 1.00 78.75 73 ASP A C 1
ATOM 549 O O . ASP A 1 73 ? 11.647 -3.261 -6.116 1.00 78.75 73 ASP A O 1
ATOM 553 N N . ARG A 1 74 ? 13.613 -3.610 -7.153 1.00 83.06 74 ARG A N 1
ATOM 554 C CA . ARG A 1 74 ? 13.103 -4.672 -8.035 1.00 83.06 74 ARG A CA 1
ATOM 555 C C . ARG A 1 74 ? 12.521 -5.827 -7.233 1.00 83.06 74 ARG A C 1
ATOM 557 O O . ARG A 1 74 ? 11.396 -6.237 -7.493 1.00 83.06 74 ARG A O 1
ATOM 564 N N . LYS A 1 75 ? 13.249 -6.319 -6.226 1.00 85.25 75 LYS A N 1
ATOM 565 C CA . LYS A 1 75 ? 12.795 -7.425 -5.368 1.00 85.25 75 LYS A CA 1
ATOM 566 C C . LYS A 1 75 ? 11.523 -7.064 -4.598 1.00 85.25 75 LYS A C 1
ATOM 568 O O . LYS A 1 75 ? 10.640 -7.907 -4.436 1.00 85.25 75 LYS A O 1
ATOM 573 N N . THR A 1 76 ? 11.413 -5.813 -4.154 1.00 82.50 76 THR A N 1
ATOM 574 C CA . THR A 1 76 ? 10.218 -5.294 -3.475 1.00 82.50 76 THR A CA 1
ATOM 575 C C . THR A 1 76 ? 9.020 -5.244 -4.422 1.00 82.50 76 THR A C 1
ATOM 577 O O . THR A 1 76 ? 7.941 -5.718 -4.068 1.00 82.50 76 THR A O 1
ATOM 580 N N . ILE A 1 77 ? 9.214 -4.748 -5.646 1.00 83.06 77 ILE A N 1
ATOM 581 C CA . ILE A 1 77 ? 8.173 -4.690 -6.679 1.00 83.06 77 ILE A CA 1
ATOM 582 C C . ILE A 1 77 ? 7.729 -6.091 -7.099 1.00 83.06 77 ILE A C 1
ATOM 584 O O . ILE A 1 77 ? 6.530 -6.344 -7.178 1.00 83.06 77 ILE A O 1
ATOM 588 N N . ASP A 1 78 ? 8.658 -7.020 -7.320 1.00 87.19 78 ASP A N 1
ATOM 589 C CA . ASP A 1 78 ? 8.321 -8.401 -7.677 1.00 87.19 78 ASP A CA 1
ATOM 590 C C . ASP A 1 78 ? 7.516 -9.089 -6.570 1.00 87.19 78 ASP A C 1
ATOM 592 O O . ASP A 1 78 ? 6.505 -9.745 -6.838 1.00 87.19 78 ASP A O 1
ATOM 596 N N . ARG A 1 79 ? 7.878 -8.856 -5.303 1.00 86.69 79 ARG A N 1
ATOM 597 C CA . ARG A 1 79 ? 7.087 -9.341 -4.167 1.00 86.69 79 ARG A CA 1
ATOM 598 C C . ARG A 1 79 ? 5.694 -8.717 -4.136 1.00 86.69 79 ARG A C 1
ATOM 600 O O . ARG A 1 79 ? 4.722 -9.436 -3.922 1.00 86.69 79 ARG A O 1
ATOM 607 N N . ALA A 1 80 ? 5.587 -7.411 -4.372 1.00 84.50 80 ALA A N 1
ATOM 608 C CA . ALA A 1 80 ? 4.304 -6.718 -4.419 1.00 84.50 80 ALA A CA 1
ATOM 609 C C . ALA A 1 80 ? 3.411 -7.251 -5.552 1.00 84.50 80 ALA A C 1
ATOM 611 O O . ALA A 1 80 ? 2.237 -7.523 -5.319 1.00 84.50 80 ALA A O 1
ATOM 612 N N . LEU A 1 81 ? 3.963 -7.487 -6.743 1.00 87.38 81 LEU A N 1
ATOM 613 C CA . LEU A 1 81 ? 3.236 -8.043 -7.890 1.00 87.38 81 LEU A CA 1
ATOM 614 C C . LEU A 1 81 ? 2.812 -9.497 -7.676 1.00 87.38 81 LEU A C 1
ATOM 616 O O . LEU A 1 81 ? 1.747 -9.896 -8.144 1.00 87.38 81 LEU A O 1
ATOM 620 N N . LYS A 1 82 ? 3.618 -10.284 -6.954 1.00 88.38 82 LYS A N 1
ATOM 621 C CA . LYS A 1 82 ? 3.255 -11.647 -6.546 1.00 88.38 82 LYS A CA 1
ATOM 622 C C . LYS A 1 82 ? 2.141 -11.642 -5.492 1.00 88.38 82 LYS A C 1
ATOM 624 O O . LYS A 1 82 ? 1.223 -12.450 -5.569 1.00 88.38 82 LYS A O 1
ATOM 629 N N . ALA A 1 83 ? 2.204 -10.722 -4.530 1.00 86.19 83 ALA A N 1
ATOM 630 C CA . ALA A 1 83 ? 1.207 -10.560 -3.469 1.00 86.19 83 ALA A CA 1
ATOM 631 C C . ALA A 1 83 ? -0.135 -9.997 -3.974 1.00 86.19 83 ALA A C 1
ATOM 633 O O . ALA A 1 83 ? -1.206 -10.368 -3.474 1.00 86.19 83 ALA A O 1
ATOM 634 N N . PHE A 1 84 ? -0.069 -9.097 -4.956 1.00 86.50 84 PHE A N 1
ATOM 635 C CA . PHE A 1 84 ? -1.202 -8.381 -5.529 1.00 86.50 84 PHE A CA 1
ATOM 636 C C . PHE A 1 84 ? -1.127 -8.411 -7.058 1.00 86.50 84 PHE A C 1
ATOM 638 O O . PHE A 1 84 ? -0.624 -7.469 -7.673 1.00 86.50 84 PHE A O 1
ATOM 645 N N . PRO A 1 85 ? -1.702 -9.443 -7.698 1.00 84.94 85 PRO A N 1
ATOM 646 C CA . PRO A 1 85 ? -1.744 -9.540 -9.156 1.00 84.94 85 PRO A CA 1
ATOM 647 C C . PRO A 1 85 ? -2.413 -8.328 -9.818 1.00 84.94 85 PRO A C 1
ATOM 649 O O . PRO A 1 85 ? -2.072 -7.971 -10.940 1.00 84.94 85 PRO A O 1
ATOM 652 N N . ALA A 1 86 ? -3.322 -7.652 -9.105 1.00 84.69 86 ALA A N 1
ATOM 653 C CA . ALA A 1 86 ? -3.962 -6.418 -9.552 1.00 84.69 86 ALA A CA 1
ATOM 654 C C . ALA A 1 86 ? -2.955 -5.310 -9.909 1.00 84.69 86 ALA A C 1
ATOM 656 O O . ALA A 1 86 ? -3.232 -4.541 -10.820 1.00 84.69 86 ALA A O 1
ATOM 657 N N . LEU A 1 87 ? -1.782 -5.266 -9.262 1.00 84.75 87 LEU A N 1
ATOM 658 C CA . LEU A 1 87 ? -0.712 -4.302 -9.544 1.00 84.75 87 LEU A CA 1
ATOM 659 C C . LEU A 1 87 ? -0.047 -4.499 -10.920 1.00 84.75 87 LEU A C 1
ATOM 661 O O . LEU A 1 87 ? 0.685 -3.620 -11.367 1.00 84.75 87 LEU A O 1
ATOM 665 N N . ARG A 1 88 ? -0.287 -5.638 -11.592 1.00 84.94 88 ARG A N 1
ATOM 666 C CA . ARG A 1 88 ? 0.143 -5.867 -12.983 1.00 84.94 88 ARG A CA 1
ATOM 667 C C . ARG A 1 88 ? -0.678 -5.061 -13.988 1.00 84.94 88 ARG A C 1
ATOM 669 O O . ARG A 1 88 ? -0.242 -4.895 -15.122 1.00 84.94 88 ARG A O 1
ATOM 676 N N . LYS A 1 89 ? -1.870 -4.595 -13.602 1.00 83.25 89 LYS A N 1
ATOM 677 C CA . LYS A 1 89 ? -2.691 -3.736 -14.457 1.00 83.25 89 LYS A CA 1
ATOM 678 C C . LYS A 1 89 ? -2.044 -2.353 -14.578 1.00 83.25 89 LYS A C 1
ATOM 680 O O . LYS A 1 89 ? -1.224 -1.947 -13.754 1.00 83.25 89 LYS A O 1
ATOM 685 N N . ARG A 1 90 ? -2.428 -1.618 -15.618 1.00 82.94 90 ARG A N 1
ATOM 686 C CA . ARG A 1 90 ? -2.064 -0.206 -15.761 1.00 82.94 90 ARG A CA 1
ATOM 687 C C . ARG A 1 90 ? -2.921 0.627 -14.806 1.00 82.94 90 ARG A C 1
ATOM 689 O O . ARG A 1 90 ? -4.068 0.275 -14.552 1.00 82.94 90 ARG A O 1
ATOM 696 N N . GLU A 1 91 ? -2.350 1.715 -14.293 1.00 84.69 91 GLU A N 1
ATOM 697 C CA . GLU A 1 91 ? -3.075 2.746 -13.535 1.00 84.69 91 GLU A CA 1
ATOM 698 C C . GLU A 1 91 ? -3.801 2.229 -12.291 1.00 84.69 91 GLU A C 1
ATOM 700 O O . GLU A 1 91 ? -4.977 2.491 -12.043 1.00 84.69 91 GLU A O 1
ATOM 705 N N . VAL A 1 92 ? -3.078 1.478 -11.475 1.00 86.31 92 VAL A N 1
ATOM 706 C CA . VAL A 1 92 ? -3.639 0.864 -10.282 1.00 86.31 92 VAL A CA 1
ATOM 707 C C . VAL A 1 92 ? -3.600 1.869 -9.147 1.00 86.31 92 VAL A C 1
ATOM 709 O O . VAL A 1 92 ? -2.536 2.347 -8.756 1.00 86.31 92 VAL A O 1
ATOM 712 N N . TYR A 1 93 ? -4.768 2.182 -8.593 1.00 85.88 93 TYR A N 1
ATOM 713 C CA . TYR A 1 93 ? -4.851 2.960 -7.365 1.00 85.88 93 TYR A CA 1
ATOM 714 C C . TYR A 1 93 ? -4.293 2.142 -6.198 1.00 85.88 93 TYR A C 1
ATOM 716 O O . TYR A 1 93 ? -4.781 1.052 -5.912 1.00 85.88 93 TYR A O 1
ATOM 724 N N . VAL A 1 94 ? -3.278 2.662 -5.524 1.00 86.38 94 VAL A N 1
ATOM 725 C CA . VAL A 1 94 ? -2.710 2.105 -4.301 1.00 86.38 94 VAL A CA 1
ATOM 726 C C . VAL A 1 94 ? -2.816 3.171 -3.232 1.00 86.38 94 VAL A C 1
ATOM 728 O O . VAL A 1 94 ? -2.122 4.185 -3.275 1.00 86.38 94 VAL A O 1
ATOM 731 N N . GLY A 1 95 ? -3.702 2.944 -2.277 1.00 87.44 95 GLY A N 1
ATOM 732 C CA . GLY A 1 95 ? -3.951 3.883 -1.199 1.00 87.44 95 GLY A CA 1
ATOM 733 C C . GLY A 1 95 ? -4.215 3.188 0.115 1.00 87.44 95 GLY A C 1
ATOM 734 O O . GLY A 1 95 ? -4.372 1.972 0.182 1.00 87.44 95 GLY A O 1
ATOM 735 N N . LEU A 1 96 ? -4.253 3.983 1.164 1.00 87.06 96 LEU A N 1
ATOM 736 C CA . LEU A 1 96 ? -4.765 3.613 2.462 1.00 87.06 96 LEU A CA 1
ATOM 737 C C . LEU A 1 96 ? -6.100 4.312 2.683 1.00 87.06 96 LEU A C 1
ATOM 739 O O . LEU A 1 96 ? -6.327 5.413 2.194 1.00 87.06 96 LEU A O 1
ATOM 743 N N . GLU A 1 97 ? -6.958 3.640 3.420 1.00 85.88 97 GLU A N 1
ATOM 744 C CA . GLU A 1 97 ? -8.239 4.116 3.899 1.00 85.88 97 GLU A CA 1
ATOM 745 C C . GLU A 1 97 ? -8.259 3.821 5.388 1.00 85.88 97 GLU A C 1
ATOM 747 O O . GLU A 1 97 ? -8.136 2.667 5.813 1.00 85.88 97 GLU A O 1
ATOM 752 N N . ASP A 1 98 ? -8.357 4.862 6.192 1.00 84.12 98 ASP A N 1
ATOM 753 C CA . ASP A 1 98 ? -8.367 4.719 7.632 1.00 84.12 98 ASP A CA 1
ATOM 754 C C . ASP A 1 98 ? -9.311 5.730 8.252 1.00 84.12 98 ASP A C 1
ATOM 756 O O . ASP A 1 98 ? -9.370 6.887 7.839 1.00 84.12 98 ASP A O 1
ATOM 760 N N . ARG A 1 99 ? -10.020 5.289 9.288 1.00 77.88 99 ARG A N 1
ATOM 761 C CA . ARG A 1 99 ? -10.700 6.208 10.189 1.00 77.88 99 ARG A CA 1
ATOM 762 C C . ARG A 1 99 ? -9.650 6.747 11.152 1.00 77.88 99 ARG A C 1
ATOM 764 O O . ARG A 1 99 ? -9.444 6.194 12.234 1.00 77.88 99 ARG A O 1
ATOM 771 N N . THR A 1 100 ? -8.915 7.745 10.675 1.00 70.00 100 THR A N 1
ATOM 772 C CA . THR A 1 100 ? -7.782 8.319 11.392 1.00 70.00 100 THR A CA 1
ATOM 773 C C . THR A 1 100 ? -8.245 8.974 12.673 1.00 70.00 100 THR A C 1
ATOM 775 O O . THR A 1 100 ? -9.297 9.607 12.720 1.00 70.00 100 THR A O 1
ATOM 778 N N . VAL A 1 101 ? -7.424 8.844 13.708 1.00 64.12 101 VAL A N 1
ATOM 779 C CA . VAL A 1 101 ? -7.657 9.505 14.988 1.00 64.12 101 VAL A CA 1
ATOM 780 C C . VAL A 1 101 ? -6.637 10.620 15.112 1.00 64.12 101 VAL A C 1
ATOM 782 O O . VAL A 1 101 ? -5.433 10.392 14.945 1.00 64.12 101 VAL A O 1
ATOM 785 N N . THR A 1 102 ? -7.109 11.824 15.401 1.00 64.62 102 THR A N 1
ATOM 786 C CA . THR A 1 102 ? -6.219 12.955 15.640 1.00 64.62 102 THR A CA 1
ATOM 787 C C . THR A 1 102 ? -5.736 12.897 17.072 1.00 64.62 102 THR A C 1
ATOM 789 O O . THR A 1 102 ? -6.513 12.986 18.020 1.00 64.62 102 THR A O 1
ATOM 792 N N . ARG A 1 103 ? -4.426 12.693 17.225 1.00 62.34 103 ARG A N 1
ATOM 793 C CA . ARG A 1 103 ? -3.759 12.638 18.525 1.00 62.34 103 ARG A CA 1
ATOM 794 C C . ARG A 1 103 ? -2.643 13.669 18.532 1.00 62.34 103 ARG A C 1
ATOM 796 O O . ARG A 1 103 ? -1.762 13.623 17.672 1.00 62.34 103 ARG A O 1
ATOM 803 N N . ASP A 1 104 ? -2.724 14.621 19.458 1.00 59.84 104 ASP A N 1
ATOM 804 C CA . ASP A 1 104 ? -1.774 15.736 19.573 1.00 59.84 104 ASP A CA 1
ATOM 805 C C . ASP A 1 104 ? -1.700 16.608 18.298 1.00 59.84 104 ASP A C 1
ATOM 807 O O . ASP A 1 104 ? -0.629 17.058 17.893 1.00 59.84 104 ASP A O 1
ATOM 811 N N . GLY A 1 105 ? -2.832 16.798 17.605 1.00 62.50 105 GLY A N 1
ATOM 812 C CA . GLY A 1 105 ? -2.905 17.576 16.356 1.00 62.50 105 GLY A CA 1
ATOM 813 C C . GLY A 1 105 ? -2.258 16.903 15.135 1.00 62.50 105 GLY A C 1
ATOM 814 O O . GLY A 1 105 ? -2.081 17.542 14.095 1.00 62.50 105 GLY A O 1
ATOM 815 N N . ILE A 1 106 ? -1.897 15.621 15.250 1.00 63.38 106 ILE A N 1
ATOM 816 C CA . ILE A 1 106 ? -1.276 14.822 14.193 1.00 63.38 106 ILE A CA 1
ATOM 817 C C . ILE A 1 106 ? -2.222 13.681 13.815 1.00 63.38 106 ILE A C 1
ATOM 819 O O . ILE A 1 106 ? -2.665 12.921 14.679 1.00 63.38 106 ILE A O 1
ATOM 823 N N . LEU A 1 107 ? -2.463 13.517 12.513 1.00 69.56 107 LEU A N 1
ATOM 824 C CA . LEU A 1 107 ? -3.192 12.368 11.979 1.00 69.56 107 LEU A CA 1
ATOM 825 C C . LEU A 1 107 ? -2.416 11.075 12.261 1.00 69.56 107 LEU A C 1
ATOM 827 O O . LEU A 1 107 ? -1.274 10.909 11.817 1.00 69.56 107 LEU A O 1
ATOM 831 N N . GLN A 1 108 ? -3.035 10.148 12.993 1.00 72.56 108 GLN A N 1
ATOM 832 C CA . GLN A 1 108 ? -2.496 8.812 13.228 1.00 72.56 108 GLN A CA 1
ATOM 833 C C . GLN A 1 108 ? -3.395 7.761 12.589 1.00 72.56 108 GLN A C 1
ATOM 835 O O . GLN A 1 108 ? -4.612 7.776 12.772 1.00 72.56 108 GLN A O 1
ATOM 840 N N . LEU A 1 109 ? -2.770 6.814 11.884 1.00 78.69 109 LEU A N 1
ATOM 841 C CA . LEU A 1 109 ? -3.471 5.634 11.401 1.00 78.69 109 LEU A CA 1
ATOM 842 C C . LEU A 1 109 ? -3.911 4.758 12.576 1.00 78.69 109 LEU A C 1
ATOM 844 O O . LEU A 1 109 ? -3.094 4.396 13.436 1.00 78.69 109 LEU A O 1
ATOM 848 N N . GLY A 1 110 ? -5.185 4.389 12.573 1.00 74.50 110 GLY A N 1
ATOM 849 C CA . GLY A 1 110 ? -5.807 3.498 13.533 1.00 74.50 110 GLY A CA 1
ATOM 850 C C . GLY A 1 110 ? -5.383 2.034 13.386 1.00 74.50 110 GLY A C 1
ATOM 851 O O . GLY A 1 110 ? -4.467 1.647 12.657 1.00 74.50 110 GLY A O 1
ATOM 852 N N . SER A 1 111 ? -6.041 1.163 14.148 1.00 74.88 111 SER A N 1
ATOM 853 C CA . SER A 1 111 ? -5.841 -0.295 14.056 1.00 74.88 111 SER A CA 1
ATOM 854 C C . SER A 1 111 ? -6.646 -0.943 12.929 1.00 74.88 111 SER A C 1
ATOM 856 O O . SER A 1 111 ? -6.334 -2.063 12.532 1.00 74.88 111 SER A O 1
ATOM 858 N N . SER A 1 112 ? -7.624 -0.221 12.379 1.00 79.12 112 SER A N 1
ATOM 859 C CA . SER A 1 112 ? -8.543 -0.698 11.340 1.00 79.12 112 SER A CA 1
ATOM 860 C C . SER A 1 112 ? -8.174 -0.215 9.934 1.00 79.12 112 SER A C 1
ATOM 862 O O . SER A 1 112 ? -9.019 -0.251 9.040 1.00 79.12 112 SER A O 1
ATOM 864 N N . THR A 1 113 ? -6.923 0.208 9.723 1.00 84.88 113 THR A N 1
ATOM 865 C CA . THR A 1 113 ? -6.443 0.696 8.426 1.00 84.88 113 THR A CA 1
ATOM 866 C C . THR A 1 113 ? -6.623 -0.358 7.347 1.00 84.88 113 THR A C 1
ATOM 868 O O . THR A 1 113 ? -6.160 -1.501 7.464 1.00 84.88 113 THR A O 1
ATOM 871 N N . LYS A 1 114 ? -7.255 0.053 6.255 1.00 90.25 114 LYS A N 1
ATOM 872 C CA . LYS A 1 114 ? -7.395 -0.721 5.032 1.00 90.25 114 LYS A CA 1
ATOM 873 C C . LYS A 1 114 ? -6.457 -0.151 3.982 1.00 90.25 114 LYS A C 1
ATOM 875 O O . LYS A 1 114 ? -6.184 1.038 3.933 1.00 90.25 114 LYS A O 1
ATOM 880 N N . ILE A 1 115 ? -5.943 -1.020 3.136 1.00 88.69 115 ILE A N 1
ATOM 881 C CA . ILE A 1 115 ? -5.149 -0.696 1.967 1.00 88.69 115 ILE A CA 1
ATOM 882 C C . ILE A 1 115 ? -5.993 -1.051 0.754 1.00 88.69 115 ILE A C 1
ATOM 884 O O . ILE A 1 115 ? -6.452 -2.186 0.603 1.00 88.69 115 ILE A O 1
ATOM 888 N N . ARG A 1 116 ? -6.201 -0.071 -0.110 1.00 89.44 116 ARG A N 1
ATOM 889 C CA . ARG A 1 116 ? -6.906 -0.216 -1.372 1.00 89.44 116 ARG A CA 1
ATOM 890 C C . ARG A 1 116 ? -5.892 -0.455 -2.480 1.00 89.44 116 ARG A C 1
ATOM 892 O O . ARG A 1 116 ? -4.968 0.334 -2.650 1.00 89.44 116 ARG A O 1
ATOM 899 N N . VAL A 1 117 ? -6.068 -1.543 -3.223 1.00 87.88 117 VAL A N 1
ATOM 900 C CA . VAL A 1 117 ? -5.260 -1.901 -4.394 1.00 87.88 117 VAL A CA 1
ATOM 901 C C . VAL A 1 117 ? -6.208 -2.148 -5.566 1.00 87.88 117 VAL A C 1
ATOM 903 O O . VAL A 1 117 ? -6.869 -3.184 -5.657 1.00 87.88 117 VAL A O 1
ATOM 906 N N . GLY A 1 118 ? -6.312 -1.165 -6.456 1.00 85.38 118 GLY A N 1
ATOM 907 C CA . GLY A 1 118 ? -7.322 -1.101 -7.504 1.00 85.38 118 GLY A CA 1
ATOM 908 C C . GLY A 1 118 ? -8.732 -1.045 -6.911 1.00 85.38 118 GLY A C 1
ATOM 909 O O . GLY A 1 118 ? -9.083 -0.118 -6.180 1.00 85.38 118 GLY A O 1
ATOM 910 N N . GLN A 1 119 ? -9.539 -2.055 -7.229 1.00 84.19 119 GLN A N 1
ATOM 911 C CA . GLN A 1 119 ? -10.907 -2.207 -6.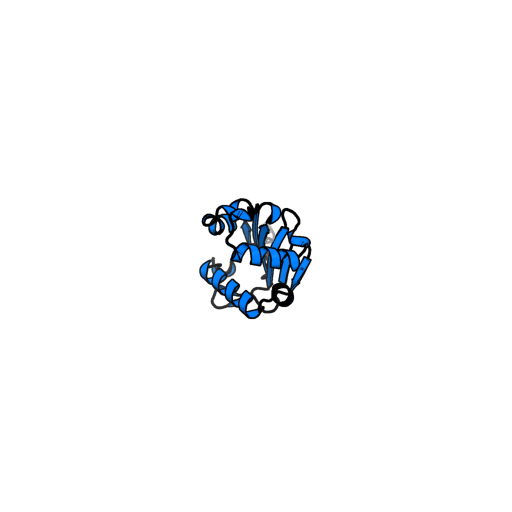718 1.00 84.19 119 GLN A CA 1
ATOM 912 C C . GLN A 1 119 ? -10.974 -2.997 -5.401 1.00 84.19 119 GLN A C 1
ATOM 914 O O . GLN A 1 119 ? -12.027 -3.062 -4.777 1.00 84.19 119 GLN A O 1
ATOM 919 N N . LEU A 1 120 ? -9.864 -3.600 -4.968 1.00 86.88 120 LEU A N 1
ATOM 920 C CA . LEU A 1 120 ? -9.838 -4.493 -3.815 1.00 86.88 120 LEU A CA 1
ATOM 921 C C . LEU A 1 120 ? -9.401 -3.725 -2.567 1.00 86.88 120 LEU A C 1
ATOM 923 O O . LEU A 1 120 ? -8.421 -2.980 -2.597 1.00 86.88 120 LEU A O 1
ATOM 927 N N . ARG A 1 121 ? -10.116 -3.926 -1.459 1.00 89.44 121 ARG A N 1
ATOM 928 C CA . ARG A 1 121 ? -9.781 -3.376 -0.140 1.00 89.44 121 ARG A CA 1
ATOM 929 C C . ARG A 1 121 ? -9.288 -4.505 0.760 1.00 89.44 121 ARG A C 1
ATOM 931 O O . ARG A 1 121 ? -9.975 -5.506 0.937 1.00 89.44 121 ARG A O 1
ATOM 938 N N . TYR A 1 122 ? -8.111 -4.333 1.347 1.00 88.50 122 TYR A N 1
ATOM 939 C CA . TYR A 1 122 ? -7.481 -5.314 2.225 1.00 88.50 122 TYR A CA 1
ATOM 940 C C . TYR A 1 122 ? -7.162 -4.695 3.581 1.00 88.50 122 TYR A C 1
ATOM 942 O O . TYR A 1 122 ? -6.677 -3.574 3.621 1.00 88.50 122 TYR A O 1
ATOM 950 N N . PRO A 1 123 ? -7.326 -5.408 4.701 1.00 89.56 123 PRO A N 1
ATOM 951 C CA . PRO A 1 123 ? -6.765 -4.963 5.972 1.00 89.56 123 PRO A CA 1
ATOM 952 C C . PRO A 1 123 ? -5.247 -4.785 5.853 1.00 89.56 123 PRO A C 1
ATOM 954 O O . PRO A 1 123 ? -4.579 -5.617 5.227 1.00 89.56 123 PRO A O 1
ATOM 957 N N . LEU A 1 124 ? -4.680 -3.770 6.510 1.00 87.00 124 LEU A N 1
ATOM 958 C CA . LEU A 1 124 ? -3.228 -3.565 6.561 1.00 87.00 124 LEU A CA 1
ATOM 959 C C . LEU A 1 124 ? -2.497 -4.833 7.028 1.00 87.00 124 LEU A C 1
ATOM 961 O O . LEU A 1 124 ? -1.458 -5.187 6.478 1.00 87.00 124 LEU A O 1
ATOM 965 N N . SER A 1 125 ? -3.077 -5.566 7.979 1.00 87.06 125 SER A N 1
ATOM 966 C CA . SER A 1 125 ? -2.557 -6.849 8.461 1.00 87.06 125 SER A CA 1
ATOM 967 C C . SER A 1 125 ? -2.456 -7.911 7.367 1.00 87.06 125 SER A C 1
ATOM 969 O O . SER A 1 125 ? -1.464 -8.635 7.299 1.00 87.06 125 SER A O 1
ATOM 971 N N . THR A 1 126 ? -3.447 -7.987 6.480 1.00 88.94 126 THR A N 1
ATOM 972 C CA . THR A 1 126 ? -3.441 -8.911 5.338 1.00 88.94 126 THR A CA 1
ATOM 973 C C . THR A 1 126 ? -2.387 -8.502 4.323 1.00 88.94 126 THR A C 1
ATOM 975 O O . THR A 1 126 ? -1.657 -9.355 3.817 1.00 88.94 126 THR A O 1
ATOM 978 N N . VAL A 1 127 ? -2.263 -7.199 4.059 1.00 87.44 127 VAL A N 1
ATOM 979 C CA . VAL A 1 127 ? -1.234 -6.684 3.154 1.00 87.44 127 VAL A CA 1
ATOM 980 C C . VAL A 1 127 ? 0.162 -6.963 3.684 1.00 87.44 127 VAL A C 1
ATOM 982 O O . VAL A 1 127 ? 0.999 -7.488 2.955 1.00 87.44 127 VAL A O 1
ATOM 985 N N . ALA A 1 128 ? 0.387 -6.705 4.969 1.00 86.75 128 ALA A N 1
ATOM 986 C CA . ALA A 1 128 ? 1.648 -6.983 5.630 1.00 86.75 128 ALA A CA 1
ATOM 987 C C . ALA A 1 128 ? 2.019 -8.468 5.521 1.00 86.75 128 ALA A C 1
ATOM 989 O O . ALA A 1 128 ? 3.097 -8.788 5.023 1.00 86.75 128 ALA A O 1
ATOM 990 N N . LYS A 1 129 ? 1.090 -9.375 5.861 1.00 88.06 129 LYS A N 1
ATOM 991 C CA . LYS A 1 129 ? 1.297 -10.827 5.736 1.00 88.06 129 LYS A CA 1
ATOM 992 C C . LYS A 1 129 ? 1.673 -11.236 4.309 1.00 88.06 129 LYS A C 1
ATOM 994 O O . LYS A 1 129 ? 2.651 -11.952 4.125 1.00 88.06 129 LYS A O 1
ATOM 999 N N . ARG A 1 130 ? 0.954 -10.742 3.294 1.00 86.81 130 ARG A N 1
ATOM 1000 C CA . ARG A 1 130 ? 1.237 -11.059 1.880 1.00 86.81 130 ARG A CA 1
ATOM 1001 C C . ARG A 1 130 ? 2.587 -10.524 1.398 1.00 86.81 130 ARG A C 1
ATOM 1003 O O . ARG A 1 130 ? 3.219 -11.140 0.547 1.00 86.81 130 ARG A O 1
ATOM 1010 N N . LEU A 1 131 ? 3.038 -9.397 1.944 1.00 83.50 131 LEU A N 1
ATOM 1011 C CA . LEU A 1 131 ? 4.346 -8.809 1.643 1.00 83.50 131 LEU A CA 1
ATOM 1012 C C . LEU A 1 131 ? 5.490 -9.410 2.482 1.00 83.50 131 LEU A C 1
ATOM 1014 O O . LEU A 1 131 ? 6.649 -9.026 2.295 1.00 83.50 131 LEU A O 1
ATOM 1018 N N . GLY A 1 132 ? 5.195 -10.342 3.396 1.00 84.12 132 GLY A N 1
ATOM 1019 C CA . GLY A 1 132 ? 6.173 -10.869 4.351 1.00 84.12 132 GLY A CA 1
ATOM 1020 C C . GLY A 1 132 ? 6.704 -9.785 5.294 1.00 84.12 132 GLY A C 1
ATOM 1021 O O . GLY A 1 132 ? 7.880 -9.783 5.644 1.00 84.12 132 GLY A O 1
ATOM 1022 N N . LEU A 1 133 ? 5.856 -8.812 5.631 1.00 85.81 133 LEU A N 1
ATOM 1023 C CA . LEU A 1 133 ? 6.153 -7.670 6.488 1.00 85.81 133 LEU A CA 1
ATOM 1024 C C . LEU A 1 133 ? 5.274 -7.705 7.741 1.00 85.81 133 LEU A C 1
ATOM 1026 O O . LEU A 1 133 ? 4.211 -8.323 7.776 1.00 85.81 133 LEU A O 1
ATOM 1030 N N . SER A 1 134 ? 5.698 -6.983 8.776 1.00 85.75 134 SER A N 1
ATOM 1031 C CA . SER A 1 134 ? 4.917 -6.834 10.003 1.00 85.75 134 SER A CA 1
ATOM 1032 C C . SER A 1 134 ? 3.994 -5.616 9.917 1.00 85.75 134 SER A C 1
ATOM 1034 O O . SER A 1 134 ? 4.456 -4.495 9.694 1.00 85.75 134 SER A O 1
ATOM 1036 N N . ALA A 1 135 ? 2.690 -5.819 10.119 1.00 82.81 135 ALA A N 1
ATOM 1037 C CA . ALA A 1 135 ? 1.677 -4.759 10.116 1.00 82.81 135 ALA A CA 1
ATOM 1038 C C . ALA A 1 135 ? 2.012 -3.580 11.053 1.00 82.81 135 ALA A C 1
ATOM 1040 O O . ALA A 1 135 ? 1.960 -2.436 10.594 1.00 82.81 135 ALA A O 1
ATOM 1041 N N . PRO A 1 136 ? 2.439 -3.803 12.317 1.00 83.56 136 PRO A N 1
ATOM 1042 C CA . PRO A 1 136 ? 2.868 -2.706 13.182 1.00 83.56 136 PRO A CA 1
ATOM 1043 C C . PRO A 1 136 ? 4.108 -1.973 12.656 1.00 83.56 136 PRO A C 1
ATOM 1045 O O . PRO A 1 136 ? 4.217 -0.766 12.862 1.00 83.56 136 PRO A O 1
ATOM 1048 N N . SER A 1 137 ? 5.024 -2.643 11.948 1.00 82.50 137 SER A N 1
ATOM 1049 C CA . SER A 1 137 ? 6.167 -1.965 11.318 1.00 82.50 137 SER A CA 1
ATOM 1050 C C . SER A 1 137 ? 5.726 -1.051 10.179 1.00 82.50 137 SER A C 1
ATOM 1052 O O . SER A 1 137 ? 6.150 0.103 10.152 1.00 82.50 137 SER A O 1
ATOM 1054 N N . ILE A 1 138 ? 4.824 -1.516 9.305 1.00 82.06 138 ILE A N 1
ATOM 1055 C CA . ILE A 1 138 ? 4.264 -0.677 8.234 1.00 82.06 138 ILE A CA 1
ATOM 1056 C C . ILE A 1 138 ? 3.524 0.521 8.839 1.00 82.06 138 ILE A C 1
ATOM 1058 O O . ILE A 1 138 ? 3.778 1.658 8.449 1.00 82.06 138 ILE A O 1
ATOM 1062 N N . ARG A 1 139 ? 2.679 0.299 9.856 1.00 82.56 139 ARG A N 1
ATOM 1063 C CA . ARG A 1 139 ? 1.937 1.380 10.523 1.00 82.56 139 ARG A CA 1
ATOM 1064 C C . ARG A 1 139 ? 2.867 2.424 11.142 1.00 82.56 139 ARG A C 1
ATOM 1066 O O . ARG A 1 139 ? 2.661 3.618 10.951 1.00 82.56 139 ARG A O 1
ATOM 1073 N N . ARG A 1 140 ? 3.920 1.993 11.847 1.00 82.12 140 ARG A N 1
ATOM 1074 C CA . ARG A 1 140 ? 4.930 2.905 12.416 1.00 82.12 140 ARG A CA 1
ATOM 1075 C C . ARG A 1 140 ? 5.641 3.722 11.341 1.00 82.12 140 ARG A C 1
ATOM 1077 O O . ARG A 1 140 ? 5.913 4.898 11.568 1.00 82.12 140 ARG A O 1
ATOM 1084 N N . GLN A 1 141 ? 5.960 3.110 10.203 1.00 79.75 141 GLN A N 1
ATOM 1085 C CA . GLN A 1 141 ? 6.629 3.797 9.103 1.00 79.75 141 GLN A CA 1
ATOM 1086 C C . GLN A 1 141 ? 5.712 4.843 8.464 1.00 79.75 141 GLN A C 1
ATOM 1088 O O . GLN A 1 141 ? 6.135 5.981 8.286 1.00 79.75 141 GLN A O 1
ATOM 1093 N N . ILE A 1 142 ? 4.443 4.505 8.215 1.00 77.06 142 ILE A N 1
ATOM 1094 C CA . ILE A 1 142 ? 3.483 5.467 7.663 1.00 77.06 142 ILE A CA 1
ATOM 1095 C C . ILE A 1 142 ? 3.220 6.606 8.655 1.00 77.06 142 ILE A C 1
ATOM 1097 O O . ILE A 1 142 ? 3.307 7.765 8.269 1.00 77.06 142 ILE A O 1
ATOM 1101 N N . ASN A 1 143 ? 2.999 6.318 9.942 1.00 78.12 143 ASN A N 1
ATOM 1102 C CA . ASN A 1 143 ? 2.807 7.362 10.959 1.00 78.12 143 ASN A CA 1
ATOM 1103 C C . ASN A 1 143 ? 4.023 8.302 11.066 1.00 78.12 143 ASN A C 1
ATOM 1105 O O . ASN A 1 143 ? 3.866 9.497 11.314 1.00 78.12 143 ASN A O 1
ATOM 1109 N N . ARG A 1 144 ? 5.242 7.787 10.857 1.00 78.56 144 ARG A N 1
ATOM 1110 C CA . ARG A 1 144 ? 6.465 8.601 10.816 1.00 78.56 144 ARG A CA 1
ATOM 1111 C C . ARG A 1 144 ? 6.493 9.525 9.601 1.00 78.56 144 ARG A C 1
ATOM 1113 O O . ARG A 1 144 ? 6.839 10.694 9.745 1.00 78.56 144 ARG A O 1
ATOM 1120 N N . GLU A 1 145 ? 6.103 9.024 8.435 1.00 71.88 145 GLU A N 1
ATOM 1121 C CA . GLU A 1 145 ? 6.022 9.829 7.214 1.00 71.88 145 GLU A CA 1
ATOM 1122 C C . GLU A 1 145 ? 4.893 10.867 7.290 1.00 71.88 145 GLU A C 1
ATOM 1124 O O . GLU A 1 145 ? 5.118 12.019 6.941 1.00 71.88 145 GLU A O 1
ATOM 1129 N N . LEU A 1 146 ? 3.724 10.526 7.844 1.00 69.75 146 LEU A N 1
ATOM 1130 C CA . LEU A 1 146 ? 2.634 11.481 8.099 1.00 69.75 146 LEU A CA 1
ATOM 1131 C C . LEU A 1 146 ? 3.078 12.618 9.033 1.00 69.75 146 LEU A C 1
ATOM 1133 O O . LEU A 1 146 ? 2.829 13.791 8.748 1.00 69.75 146 LEU A O 1
ATOM 1137 N N . ARG A 1 147 ? 3.817 12.285 10.103 1.00 69.62 147 ARG A N 1
ATOM 1138 C CA . ARG A 1 147 ? 4.461 13.266 10.993 1.00 69.62 147 ARG A CA 1
ATOM 1139 C C . ARG A 1 147 ? 5.443 14.164 10.247 1.00 69.62 147 ARG A C 1
ATOM 1141 O O . ARG A 1 147 ? 5.421 15.380 10.421 1.00 69.62 147 ARG A O 1
ATOM 1148 N N . ARG A 1 148 ? 6.295 13.573 9.408 1.00 66.75 148 ARG A N 1
ATOM 1149 C CA . ARG A 1 148 ? 7.305 14.295 8.622 1.00 66.75 148 ARG A CA 1
ATOM 1150 C C . ARG A 1 148 ? 6.676 15.235 7.599 1.00 66.75 148 ARG A C 1
ATOM 1152 O O . ARG A 1 148 ? 7.154 16.349 7.414 1.00 66.75 148 ARG A O 1
ATOM 1159 N N . LEU A 1 149 ? 5.595 14.794 6.968 1.00 61.22 149 LEU A N 1
ATOM 1160 C CA . LEU A 1 149 ? 4.823 15.571 6.007 1.00 61.22 149 LEU A CA 1
ATOM 1161 C C . LEU A 1 149 ? 3.984 16.669 6.680 1.00 61.22 149 LEU A C 1
ATOM 1163 O O . LEU A 1 149 ? 3.332 17.428 5.967 1.00 61.22 149 LEU A O 1
ATOM 1167 N N . LYS A 1 150 ? 4.009 16.772 8.024 1.00 60.22 150 LYS A N 1
ATOM 1168 C CA . LYS A 1 150 ? 3.166 17.675 8.822 1.00 60.22 150 LYS A CA 1
ATOM 1169 C C . LYS A 1 150 ? 1.732 17.675 8.297 1.00 60.22 150 LYS A C 1
ATOM 1171 O O . LYS A 1 150 ? 1.140 18.741 8.122 1.00 60.22 150 LYS A O 1
ATOM 1176 N N . VAL A 1 151 ? 1.194 16.490 7.997 1.00 56.66 151 VAL A N 1
ATOM 1177 C CA . VAL A 1 151 ? -0.202 16.371 7.577 1.00 56.66 151 VAL A CA 1
ATOM 1178 C C . VAL A 1 151 ? -1.039 16.697 8.808 1.00 56.66 151 VAL A C 1
ATOM 1180 O O . VAL A 1 151 ? -1.275 15.846 9.665 1.00 56.66 151 VAL A O 1
ATOM 1183 N N . LYS A 1 152 ? -1.360 17.983 8.956 1.00 52.09 152 LYS A N 1
ATOM 1184 C CA . LYS A 1 152 ? -2.248 18.480 9.995 1.00 52.09 152 LYS A CA 1
ATOM 1185 C C . LYS A 1 152 ? -3.634 17.951 9.688 1.00 52.09 152 LYS A C 1
ATOM 1187 O O . LYS A 1 152 ? -4.050 17.949 8.526 1.00 52.09 152 LYS A O 1
ATOM 1192 N N . ASP A 1 153 ? -4.328 17.533 10.734 1.00 49.34 153 ASP A N 1
ATOM 1193 C CA . ASP A 1 153 ? -5.759 17.334 10.625 1.00 49.34 153 ASP A CA 1
ATOM 1194 C C . ASP A 1 153 ? -6.392 18.664 10.162 1.00 49.34 153 ASP A C 1
ATOM 1196 O O . ASP A 1 153 ? -6.019 19.733 10.673 1.00 49.34 153 ASP A O 1
ATOM 1200 N N . PRO A 1 154 ? -7.264 18.646 9.140 1.00 48.78 154 PRO A N 1
ATOM 1201 C CA . PRO A 1 154 ? -7.886 19.861 8.635 1.00 48.78 154 PRO A CA 1
ATOM 1202 C C . PRO A 1 154 ? -8.710 20.617 9.690 1.00 48.78 154 PRO A C 1
ATOM 1204 O O . PRO A 1 154 ? -8.951 21.804 9.485 1.00 48.78 154 PRO A O 1
ATOM 1207 N N . GLU A 1 155 ? -9.072 19.986 10.808 1.00 43.38 155 GLU A N 1
ATOM 1208 C CA . GLU A 1 155 ? -9.759 20.580 11.958 1.00 43.38 155 GLU A CA 1
ATOM 1209 C C . GLU A 1 155 ? -8.867 21.557 12.750 1.00 43.38 155 GLU A C 1
ATOM 1211 O O . GLU A 1 155 ? -9.368 22.524 13.313 1.00 43.38 155 GLU A O 1
ATOM 1216 N N . VAL A 1 156 ? -7.535 21.399 12.724 1.00 43.84 156 VAL A N 1
ATOM 1217 C CA . VAL A 1 156 ? -6.584 22.256 13.478 1.00 43.84 156 VAL A CA 1
ATOM 1218 C C . VAL A 1 156 ? -5.961 23.361 12.608 1.00 43.84 156 VAL A C 1
ATOM 1220 O O . VAL A 1 156 ? -5.092 24.109 13.053 1.00 43.84 156 VAL A O 1
ATOM 1223 N N . ALA A 1 157 ? -6.352 23.465 11.334 1.00 39.12 157 ALA A N 1
ATOM 1224 C CA . ALA A 1 157 ? -5.801 24.457 10.406 1.00 39.12 157 ALA A CA 1
ATOM 1225 C C . ALA A 1 157 ? -6.518 25.823 10.444 1.00 39.12 157 ALA A C 1
ATOM 1227 O O . ALA A 1 157 ? -6.077 26.739 9.754 1.00 39.12 157 ALA A O 1
ATOM 1228 N N . THR A 1 158 ? -7.573 25.966 11.251 1.00 36.03 158 THR A N 1
ATOM 1229 C CA . THR A 1 158 ? -8.220 27.249 11.554 1.00 36.03 158 THR A CA 1
ATOM 1230 C C . THR A 1 158 ? -8.021 27.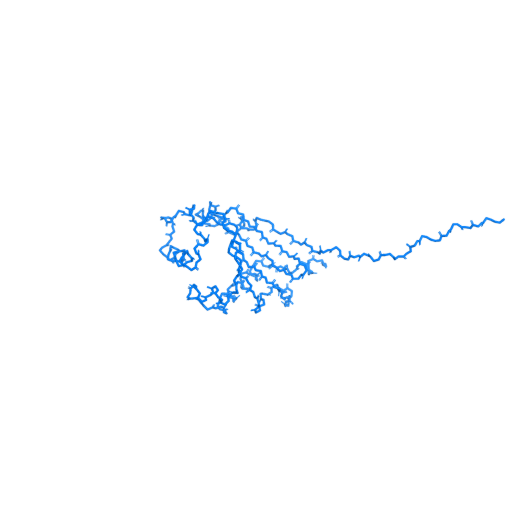556 13.033 1.00 36.03 158 THR A C 1
ATOM 1232 O O . THR A 1 158 ? -8.810 27.157 13.884 1.00 36.03 158 THR A O 1
ATOM 1235 N N . LYS A 1 159 ? -6.939 28.262 13.343 1.00 33.84 159 LYS A N 1
ATOM 1236 C CA . LYS A 1 159 ? -6.941 29.265 14.402 1.00 33.84 159 LYS A CA 1
ATOM 1237 C C . LYS A 1 159 ? -5.934 30.347 14.053 1.00 33.84 159 LYS A C 1
ATOM 1239 O O . LYS A 1 159 ? -4.847 29.970 13.555 1.00 33.84 159 LYS A O 1
#

Sequence (159 aa):
MPVGPPPPPQASSSAAAPRTREVRNFHLRSTAKNPAWREAVRGSRATFEDGTLEAGVVISLDKLPRRSLSANDRKTIDRALKAFPALRKREVYVGLEDRTVTRDGILQLGSSTKIRVGQLRYPLSTVAKRLGLSAPSIRRQINRELRRLKVKDPEVATK

Secondary structure (DSSP, 8-state):
---PPPPP------------EEEE-THHHHGGG-HHHHHHEEEEEEEEETTEEEEEEEE-GGGS-GGGS-HHHHHHHHHHHHH-GGGGSSSEEEEEEE--EEETTEEE--TT-EEEETTEEEEHHHHHHHTT--HHHHHHHHHHHHHHTT-B-GGGS--